Protein AF-A0AAD6WEC2-F1 (afdb_monomer_lite)

Foldseek 3Di:
DDPPDCPPQPDPLSVLLVVQVVVDVCSVVLVVLLLVLLLVVLCVVVVDDPVCSVVSNVVSVVLSSVQSPDPPDPHPCPRPSVVSVVD

Radius of gyration: 14.45 Å; chains: 1; bounding box: 33×34×44 Å

Structure (mmCIF, N/CA/C/O backbone):
data_AF-A0AAD6WEC2-F1
#
_entry.id   AF-A0AAD6WEC2-F1
#
loop_
_atom_site.group_PDB
_atom_site.id
_atom_site.type_symbol
_atom_site.label_atom_id
_atom_site.label_alt_id
_atom_site.label_comp_id
_atom_site.label_asym_id
_atom_site.label_entity_id
_atom_site.label_seq_id
_atom_site.pdbx_PDB_ins_code
_atom_site.Cartn_x
_atom_site.Cartn_y
_atom_site.Cartn_z
_atom_site.occupancy
_atom_site.B_iso_or_equiv
_atom_site.auth_seq_id
_atom_site.auth_comp_id
_atom_site.auth_asym_id
_atom_site.auth_atom_id
_atom_site.pdbx_PDB_model_num
ATOM 1 N N . MET A 1 1 ? -3.454 9.112 30.162 1.00 35.00 1 MET A N 1
ATOM 2 C CA . MET A 1 1 ? -2.435 9.676 29.250 1.00 35.00 1 MET A CA 1
ATOM 3 C C . MET A 1 1 ? -3.166 10.365 28.113 1.00 35.00 1 MET A C 1
ATOM 5 O O . MET A 1 1 ? -3.901 9.704 27.397 1.00 35.00 1 MET A O 1
ATOM 9 N N . CYS A 1 2 ? -3.062 11.690 28.020 1.00 38.28 2 CYS A N 1
ATOM 10 C CA . CYS A 1 2 ? -3.767 12.491 27.020 1.00 38.28 2 CYS A CA 1
ATOM 11 C C . CYS A 1 2 ? -2.910 12.610 25.754 1.00 38.28 2 CYS A C 1
ATOM 13 O O . CYS A 1 2 ? -1.882 13.284 25.785 1.00 38.28 2 CYS A O 1
ATOM 15 N N . PHE A 1 3 ? -3.332 12.002 24.643 1.00 43.22 3 PHE A N 1
ATOM 16 C CA . PHE A 1 3 ? -2.767 12.287 23.321 1.00 43.22 3 PHE A CA 1
ATOM 17 C C . PHE A 1 3 ? -3.336 13.623 22.813 1.00 43.22 3 PHE A C 1
ATOM 19 O O . PHE A 1 3 ? -4.346 13.679 22.119 1.00 43.22 3 PHE A O 1
ATOM 26 N N . ASN A 1 4 ? -2.705 14.728 23.217 1.00 54.00 4 ASN A N 1
ATOM 27 C CA . ASN A 1 4 ? -2.967 16.060 22.674 1.00 54.00 4 ASN A CA 1
ATOM 28 C C . ASN A 1 4 ? -2.060 16.309 21.463 1.00 54.00 4 ASN A C 1
ATOM 30 O O . ASN A 1 4 ? -0.940 16.795 21.578 1.00 54.00 4 ASN A O 1
ATOM 34 N N . SER A 1 5 ? -2.561 15.953 20.287 1.00 44.53 5 SER A N 1
ATOM 35 C CA . SER A 1 5 ? -2.324 16.664 19.027 1.00 44.53 5 SER A CA 1
ATOM 36 C C . SER A 1 5 ? -3.328 16.109 18.028 1.00 44.53 5 SER A C 1
ATOM 38 O O . SER A 1 5 ? -3.177 15.011 17.502 1.00 44.53 5 SER A O 1
ATOM 40 N N . THR A 1 6 ? -4.412 16.846 17.801 1.00 52.69 6 THR A N 1
ATOM 41 C CA . THR A 1 6 ? -5.399 16.534 16.768 1.00 52.69 6 THR A CA 1
ATOM 42 C C . THR A 1 6 ? -4.756 16.741 15.400 1.00 52.69 6 THR A C 1
ATOM 44 O O . THR A 1 6 ? -4.954 17.758 14.735 1.00 52.69 6 THR A O 1
ATOM 47 N N . VAL A 1 7 ? -3.957 15.766 14.960 1.00 58.94 7 VAL A N 1
ATOM 48 C CA . VAL A 1 7 ? -3.568 15.625 13.558 1.00 58.94 7 VAL A CA 1
ATOM 49 C C . VAL A 1 7 ? -4.849 15.279 12.813 1.00 58.94 7 VAL A C 1
ATOM 51 O O . VAL A 1 7 ? -5.193 14.114 12.636 1.00 58.94 7 VAL A O 1
ATOM 54 N N . LYS A 1 8 ? -5.622 16.307 12.443 1.00 56.75 8 LYS A N 1
ATOM 55 C CA . LYS A 1 8 ? -6.779 16.116 11.575 1.00 56.75 8 LYS A CA 1
ATOM 56 C C . LYS A 1 8 ? -6.257 15.475 10.288 1.00 56.75 8 LYS A C 1
ATOM 58 O O . LYS A 1 8 ? -5.358 16.053 9.664 1.00 56.75 8 LYS A O 1
ATOM 63 N N . PRO A 1 9 ? -6.765 14.297 9.903 1.00 58.56 9 PRO A N 1
ATOM 64 C CA . PRO A 1 9 ? -6.333 13.654 8.678 1.00 58.56 9 PRO A CA 1
ATOM 65 C C . PRO A 1 9 ? -6.567 14.611 7.508 1.00 58.56 9 PRO A C 1
ATOM 67 O O . PRO A 1 9 ? -7.672 15.103 7.294 1.00 58.56 9 PRO A O 1
ATOM 70 N N . ARG A 1 10 ? -5.492 14.923 6.775 1.00 69.00 10 ARG A N 1
ATOM 71 C CA . ARG A 1 10 ? -5.534 15.842 5.623 1.00 69.00 10 ARG A CA 1
ATOM 72 C C . ARG A 1 10 ? -6.190 15.204 4.393 1.00 69.00 10 ARG A C 1
ATOM 74 O O . ARG A 1 10 ? -6.466 15.904 3.427 1.00 69.00 10 ARG A O 1
ATOM 81 N N . THR A 1 11 ? -6.420 13.889 4.425 1.00 82.06 11 THR A N 1
ATOM 82 C CA . THR A 1 11 ? -7.020 13.095 3.347 1.00 82.06 11 THR A CA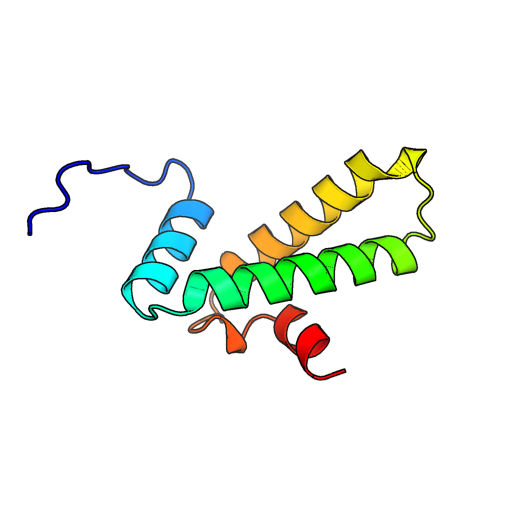 1
ATOM 83 C C . THR A 1 11 ? -7.967 12.041 3.925 1.00 82.06 11 THR A C 1
ATOM 85 O O . THR A 1 11 ? -7.770 11.575 5.049 1.00 82.06 11 THR A O 1
ATOM 88 N N . LEU A 1 12 ? -8.974 11.630 3.146 1.00 85.50 12 LEU A N 1
ATOM 89 C CA . LEU A 1 12 ? -9.923 10.576 3.531 1.00 85.50 12 LEU A CA 1
ATOM 90 C C . LEU A 1 12 ? -9.219 9.234 3.805 1.00 85.50 12 LEU A C 1
ATOM 92 O O . LEU A 1 12 ? -9.558 8.535 4.758 1.00 85.50 12 LEU A O 1
ATOM 96 N N . VAL A 1 13 ? -8.167 8.928 3.037 1.00 87.44 13 VAL A N 1
ATOM 97 C CA . VAL A 1 13 ? -7.307 7.754 3.267 1.00 87.44 13 VAL A CA 1
ATOM 98 C C . VAL A 1 13 ? -6.661 7.827 4.649 1.00 87.44 13 VAL A C 1
ATOM 100 O O . VAL A 1 13 ? -6.693 6.859 5.398 1.00 87.44 13 VAL A O 1
ATOM 103 N N . GLY A 1 14 ? -6.109 8.989 5.017 1.00 87.06 14 GLY A N 1
ATOM 104 C CA . GLY A 1 14 ? -5.487 9.180 6.325 1.00 87.06 14 GL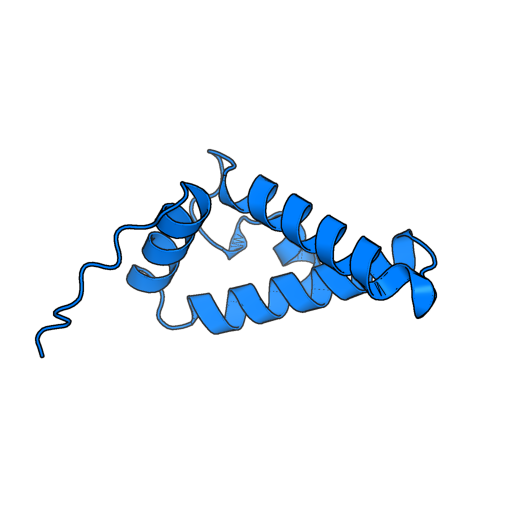Y A CA 1
ATOM 105 C C . GLY A 1 14 ? -6.481 9.024 7.476 1.00 87.06 14 GLY A C 1
ATOM 106 O O . GLY A 1 14 ? -6.120 8.491 8.519 1.00 87.06 14 GLY A O 1
ATOM 107 N N . ALA A 1 15 ? -7.736 9.445 7.287 1.00 89.31 15 ALA A N 1
ATOM 108 C CA . ALA A 1 15 ? -8.788 9.262 8.286 1.00 89.31 15 ALA A CA 1
ATOM 109 C C . ALA A 1 15 ? -9.129 7.781 8.479 1.00 89.31 15 ALA A C 1
ATOM 111 O O . ALA A 1 15 ? -9.220 7.310 9.610 1.00 89.31 15 ALA A O 1
ATOM 112 N N . THR A 1 16 ? -9.253 7.052 7.373 1.00 88.88 16 THR A N 1
ATOM 113 C CA . THR A 1 16 ? -9.556 5.617 7.375 1.00 88.88 16 THR A CA 1
ATOM 114 C C . THR A 1 16 ? -8.414 4.808 7.988 1.00 88.88 16 THR A C 1
ATOM 116 O O . THR A 1 16 ? -8.639 3.955 8.838 1.00 88.88 16 THR A O 1
ATOM 119 N N . PHE A 1 17 ? -7.168 5.156 7.662 1.00 89.00 17 PHE A N 1
ATOM 120 C CA . PHE A 1 17 ? -5.987 4.571 8.290 1.00 89.00 17 PHE A CA 1
ATOM 121 C C . PHE A 1 17 ? -5.962 4.781 9.812 1.00 89.00 17 PHE A C 1
ATOM 123 O O . PHE A 1 17 ? -5.759 3.828 10.559 1.00 89.00 17 PHE A O 1
ATOM 130 N N . LEU A 1 18 ? -6.214 6.008 10.286 1.00 90.31 18 LEU A N 1
ATOM 131 C CA . LEU A 1 18 ? -6.267 6.299 11.723 1.00 90.31 18 LEU A CA 1
ATOM 132 C C . LEU A 1 18 ? -7.382 5.525 12.436 1.00 90.31 18 LEU A C 1
ATOM 134 O O . LEU A 1 18 ? -7.194 5.129 13.583 1.00 90.31 18 LEU A O 1
ATOM 138 N N . LYS A 1 19 ? -8.517 5.290 11.765 1.00 90.25 19 LYS A N 1
ATOM 139 C CA . LYS A 1 19 ? -9.594 4.450 12.298 1.00 90.25 19 LYS A CA 1
ATOM 140 C C . LYS A 1 19 ? -9.102 3.019 12.540 1.00 90.25 19 LYS A C 1
ATOM 142 O O . LYS A 1 19 ? -9.257 2.522 13.648 1.00 90.25 19 LYS A O 1
ATOM 147 N N . PHE A 1 20 ? -8.432 2.401 11.564 1.00 90.62 20 PHE A N 1
ATOM 148 C CA . PHE A 1 20 ? -7.872 1.055 11.742 1.00 90.62 20 PHE A CA 1
ATOM 149 C C . PHE A 1 20 ? -6.827 0.989 12.859 1.00 90.62 20 PHE A C 1
ATOM 151 O O . PHE A 1 20 ? -6.847 0.051 13.651 1.00 90.62 20 PHE A O 1
ATOM 158 N N . LEU A 1 21 ? -5.953 1.997 12.964 1.00 90.88 21 LEU A N 1
ATOM 159 C CA . LEU A 1 21 ? -4.976 2.075 14.055 1.00 90.88 21 LEU A CA 1
ATOM 160 C C . LEU A 1 21 ? -5.629 2.190 15.438 1.00 90.88 21 LEU A C 1
ATOM 162 O O . LEU A 1 21 ? -5.074 1.698 16.412 1.00 90.88 21 LEU A O 1
ATOM 166 N N . ALA A 1 22 ? -6.781 2.855 15.539 1.00 90.00 22 ALA A N 1
ATOM 167 C CA . ALA A 1 22 ? -7.496 3.001 16.803 1.00 90.00 22 ALA A CA 1
ATOM 168 C C . ALA A 1 22 ? -8.223 1.714 17.233 1.00 90.00 22 ALA A C 1
ATOM 170 O O . ALA A 1 22 ? -8.509 1.545 18.416 1.00 90.00 22 ALA A O 1
ATOM 171 N N . GLU A 1 23 ? -8.543 0.831 16.285 1.00 88.62 23 GLU A N 1
ATOM 172 C CA . GLU A 1 23 ? -9.302 -0.403 16.520 1.00 88.62 23 GLU A CA 1
ATOM 173 C C . GLU A 1 23 ? -8.402 -1.635 16.722 1.00 88.62 23 GLU A C 1
ATOM 175 O O . GLU A 1 23 ? -8.852 -2.631 17.291 1.00 88.62 23 GLU A O 1
ATOM 180 N N . ASN A 1 24 ? -7.144 -1.592 16.266 1.00 88.38 24 ASN A N 1
ATOM 181 C CA . ASN A 1 24 ? -6.223 -2.725 16.323 1.00 88.38 24 ASN A CA 1
ATOM 182 C C . ASN A 1 24 ? -4.764 -2.267 16.518 1.00 88.38 24 ASN A C 1
ATOM 184 O O . ASN A 1 24 ? -4.172 -1.659 15.627 1.00 88.38 24 ASN A O 1
ATOM 188 N N . ASP A 1 25 ? -4.158 -2.645 17.647 1.00 91.12 25 ASP A N 1
ATOM 189 C CA . ASP A 1 25 ? -2.768 -2.303 17.994 1.00 91.12 25 ASP A CA 1
ATOM 190 C C . ASP A 1 25 ? -1.736 -2.855 16.991 1.00 91.12 25 ASP A C 1
ATOM 192 O O . ASP A 1 25 ? -0.669 -2.272 16.808 1.00 91.12 25 ASP A O 1
ATOM 196 N N . SER A 1 26 ? -2.055 -3.950 16.295 1.00 92.69 26 SER A N 1
ATOM 197 C CA . SER A 1 26 ? -1.214 -4.552 15.251 1.00 92.69 26 SER A CA 1
ATOM 198 C C . SER A 1 26 ? -1.530 -4.037 13.842 1.00 92.69 26 SER A C 1
ATOM 200 O O . SER A 1 26 ? -0.952 -4.522 12.868 1.00 92.69 26 SER A O 1
ATOM 202 N N . ALA A 1 27 ? -2.434 -3.060 13.691 1.00 93.69 27 ALA A N 1
ATOM 203 C CA . ALA A 1 27 ? -2.851 -2.558 12.381 1.00 93.69 27 ALA A CA 1
ATOM 204 C C . ALA A 1 27 ? -1.689 -1.974 11.569 1.00 93.69 27 ALA A C 1
ATOM 206 O O . ALA A 1 27 ? -1.641 -2.157 10.353 1.00 93.69 27 ALA A O 1
ATOM 207 N N . PHE A 1 28 ? -0.742 -1.294 12.222 1.00 94.06 28 PHE A N 1
ATOM 208 C CA . PHE A 1 28 ? 0.431 -0.753 11.536 1.00 94.06 28 PHE A CA 1
ATOM 209 C C . PHE A 1 28 ? 1.313 -1.866 10.965 1.00 94.06 28 PHE A C 1
ATOM 211 O O . PHE A 1 28 ? 1.639 -1.835 9.779 1.00 94.06 28 PHE A O 1
ATOM 218 N N . ASP A 1 29 ? 1.655 -2.860 11.788 1.00 95.38 29 ASP A N 1
ATOM 219 C CA . ASP A 1 29 ? 2.510 -3.980 11.386 1.00 95.38 29 ASP A CA 1
ATOM 220 C C . ASP A 1 29 ? 1.862 -4.785 10.261 1.00 95.38 29 ASP A C 1
ATOM 222 O O . ASP A 1 29 ? 2.508 -5.126 9.267 1.00 95.38 29 ASP A O 1
ATOM 226 N N . LEU A 1 30 ? 0.555 -5.033 10.377 1.00 94.81 30 LEU A N 1
ATOM 227 C CA . LEU A 1 30 ? -0.188 -5.744 9.352 1.00 94.81 30 LEU A CA 1
ATOM 228 C C . LEU A 1 30 ? -0.223 -4.957 8.037 1.00 94.81 30 LEU A C 1
ATOM 230 O O . LEU A 1 30 ? 0.104 -5.506 6.985 1.00 94.81 30 LEU A O 1
ATOM 234 N N . LEU A 1 31 ? -0.562 -3.666 8.083 1.00 94.75 31 LEU A N 1
ATOM 235 C CA . LEU A 1 31 ? -0.598 -2.827 6.887 1.00 94.75 31 LEU A CA 1
ATOM 236 C C . LEU A 1 31 ? 0.785 -2.702 6.239 1.00 94.75 31 LEU A C 1
ATOM 238 O O . LEU A 1 31 ? 0.884 -2.695 5.011 1.00 94.75 31 LEU A O 1
ATOM 242 N N . TYR A 1 32 ? 1.852 -2.635 7.038 1.00 95.62 32 TYR A N 1
ATOM 243 C CA . TYR A 1 32 ? 3.223 -2.637 6.540 1.00 95.62 32 TYR A CA 1
ATOM 244 C C . TYR A 1 32 ? 3.529 -3.923 5.763 1.00 95.62 32 TYR A C 1
ATOM 246 O O . TYR A 1 32 ? 3.992 -3.849 4.623 1.00 95.62 32 TYR A O 1
ATOM 254 N N . CYS A 1 33 ? 3.200 -5.090 6.325 1.00 96.50 33 CYS A N 1
ATOM 255 C CA . CYS A 1 33 ? 3.366 -6.379 5.655 1.00 96.50 33 CYS A CA 1
ATOM 256 C C . CYS A 1 33 ? 2.575 -6.453 4.339 1.00 96.50 33 CYS A C 1
ATOM 258 O O . CYS A 1 33 ? 3.136 -6.845 3.313 1.00 96.50 33 CYS A O 1
ATOM 260 N N . ILE A 1 34 ? 1.301 -6.035 4.346 1.00 95.81 34 ILE A N 1
ATOM 261 C CA . ILE A 1 34 ? 0.457 -5.982 3.138 1.00 95.81 34 ILE A CA 1
ATOM 262 C C . ILE A 1 34 ? 1.106 -5.083 2.084 1.00 95.81 34 ILE A C 1
ATOM 264 O O . ILE A 1 34 ? 1.282 -5.492 0.940 1.00 95.81 34 ILE A O 1
ATOM 268 N N . THR A 1 35 ? 1.510 -3.873 2.474 1.00 96.88 35 THR A N 1
ATOM 269 C CA . THR A 1 35 ? 2.112 -2.888 1.566 1.00 96.88 35 THR A CA 1
ATOM 270 C C . THR A 1 35 ? 3.412 -3.408 0.961 1.00 96.88 35 THR A C 1
ATOM 272 O O . THR A 1 35 ? 3.648 -3.232 -0.231 1.00 96.88 35 THR A O 1
ATOM 275 N N . PHE A 1 36 ? 4.248 -4.073 1.760 1.00 97.38 36 PHE A N 1
ATOM 276 C CA . PHE A 1 36 ? 5.506 -4.641 1.290 1.00 97.38 36 PHE A CA 1
ATOM 277 C C . PHE A 1 36 ? 5.279 -5.763 0.271 1.00 97.38 36 PHE A C 1
ATOM 279 O O . PHE A 1 36 ? 5.895 -5.761 -0.794 1.00 97.38 36 PHE A O 1
ATOM 286 N N . LYS A 1 37 ? 4.359 -6.693 0.555 1.00 97.44 37 LYS A N 1
ATOM 287 C CA . LYS A 1 37 ? 4.009 -7.769 -0.383 1.00 97.44 37 LYS A CA 1
ATOM 288 C C . LYS A 1 37 ? 3.333 -7.250 -1.647 1.00 97.44 37 LYS A C 1
ATOM 290 O O . LYS A 1 37 ? 3.614 -7.754 -2.730 1.00 97.44 37 LYS A O 1
ATOM 295 N N . LEU A 1 38 ? 2.496 -6.223 -1.529 1.00 97.75 38 LEU A N 1
ATOM 296 C CA . LEU A 1 38 ? 1.911 -5.551 -2.682 1.00 97.75 38 LEU A CA 1
ATOM 297 C C . LEU A 1 38 ? 2.989 -4.887 -3.547 1.00 97.75 38 LEU A C 1
ATOM 299 O O . LEU A 1 38 ? 2.970 -5.031 -4.763 1.00 97.75 38 LEU A O 1
ATOM 303 N N . MET A 1 39 ? 3.960 -4.211 -2.933 1.00 98.00 39 MET A N 1
ATOM 304 C CA . MET A 1 39 ? 5.079 -3.601 -3.654 1.00 98.00 39 MET A CA 1
ATOM 305 C C . MET A 1 39 ? 5.906 -4.638 -4.423 1.00 98.00 39 MET A C 1
ATOM 307 O O . MET A 1 39 ? 6.248 -4.403 -5.580 1.00 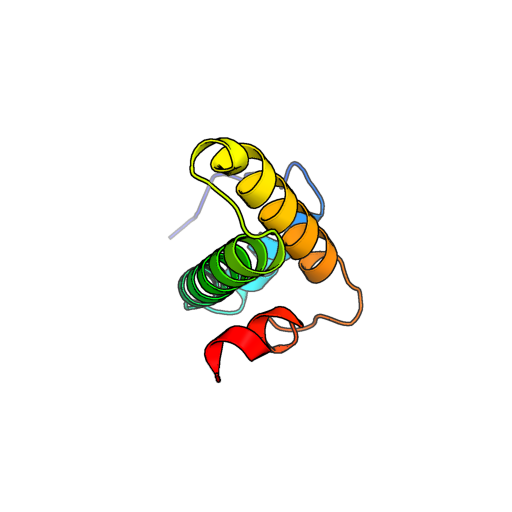98.00 39 MET A O 1
ATOM 311 N N . ASP A 1 40 ? 6.204 -5.780 -3.800 1.00 97.50 40 ASP A N 1
ATOM 312 C CA . ASP A 1 40 ? 6.898 -6.902 -4.445 1.00 97.50 40 ASP A CA 1
ATOM 313 C C . ASP A 1 40 ? 6.080 -7.476 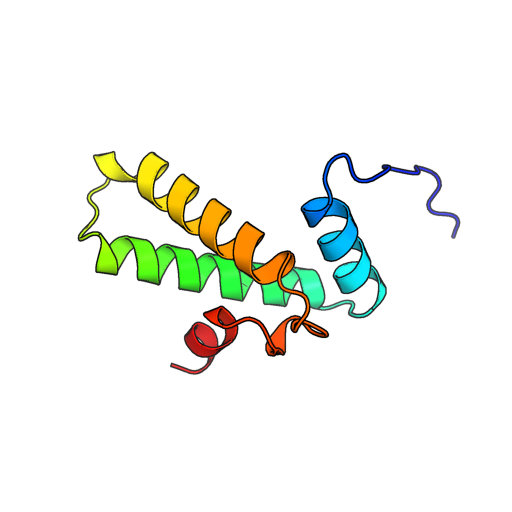-5.616 1.00 97.50 40 ASP A C 1
ATOM 315 O O . ASP A 1 40 ? 6.593 -7.665 -6.720 1.00 97.50 40 ASP A O 1
ATOM 319 N N . HIS A 1 41 ? 4.770 -7.652 -5.424 1.00 97.31 41 HIS A N 1
ATOM 320 C CA . HIS A 1 41 ? 3.860 -8.088 -6.483 1.00 97.31 41 HIS A CA 1
ATOM 321 C C . HIS A 1 41 ? 3.844 -7.122 -7.679 1.00 97.31 41 HIS A C 1
ATOM 323 O O . HIS A 1 41 ? 3.951 -7.560 -8.828 1.00 97.31 41 HIS A O 1
ATOM 329 N N . GLU A 1 42 ? 3.738 -5.815 -7.433 1.00 97.69 42 GLU A N 1
ATOM 330 C CA . GLU A 1 42 ? 3.790 -4.789 -8.480 1.00 97.69 42 GLU A CA 1
ATOM 331 C C . GLU A 1 42 ? 5.146 -4.790 -9.193 1.00 97.69 42 GLU A C 1
ATOM 333 O O . GLU A 1 42 ? 5.198 -4.741 -10.422 1.00 97.69 42 GLU A O 1
ATOM 338 N N . TRP A 1 43 ? 6.246 -4.929 -8.448 1.00 98.31 43 TRP A N 1
ATOM 339 C CA . TRP A 1 43 ? 7.590 -5.026 -9.015 1.00 98.31 43 TRP A CA 1
ATOM 340 C C . TRP A 1 43 ? 7.703 -6.174 -10.025 1.00 98.31 43 TRP A C 1
ATOM 342 O O . TRP A 1 43 ? 8.159 -5.981 -11.156 1.00 98.31 43 TRP A O 1
ATOM 352 N N . LEU A 1 44 ? 7.252 -7.369 -9.638 1.00 97.62 44 LEU A N 1
ATOM 353 C CA . LEU A 1 44 ? 7.286 -8.558 -10.490 1.00 97.62 44 LEU A CA 1
ATOM 354 C C . LEU A 1 44 ? 6.319 -8.444 -11.675 1.00 97.62 44 LEU A C 1
ATOM 356 O O . LEU A 1 44 ? 6.685 -8.783 -12.803 1.00 97.62 44 LEU A O 1
ATOM 360 N N . THR A 1 45 ? 5.113 -7.920 -11.446 1.00 97.06 45 THR A N 1
ATOM 361 C CA . THR A 1 45 ? 4.080 -7.736 -12.480 1.00 97.06 45 THR A CA 1
ATOM 362 C C . THR A 1 45 ? 4.540 -6.768 -13.565 1.00 97.06 45 THR A C 1
ATOM 364 O O . THR A 1 45 ? 4.381 -7.039 -14.756 1.00 97.06 45 THR A O 1
ATOM 367 N N . MET A 1 46 ? 5.174 -5.665 -13.167 1.00 97.38 46 MET A N 1
ATOM 368 C CA . MET A 1 46 ? 5.718 -4.663 -14.083 1.00 97.38 46 MET A CA 1
ATOM 369 C C . MET A 1 46 ? 7.028 -5.111 -14.747 1.00 97.38 46 MET A C 1
ATOM 371 O O . MET A 1 46 ? 7.509 -4.422 -15.645 1.00 97.38 46 MET A O 1
ATOM 375 N N . ARG A 1 47 ? 7.612 -6.245 -14.320 1.00 97.69 47 ARG A N 1
ATOM 376 C CA . ARG A 1 47 ? 8.979 -6.672 -14.676 1.00 97.69 47 ARG A CA 1
ATOM 377 C C . ARG A 1 47 ? 9.984 -5.543 -14.444 1.00 97.69 47 ARG A C 1
ATOM 379 O O . ARG A 1 47 ? 10.824 -5.251 -15.295 1.00 97.69 47 ARG A O 1
ATOM 386 N N . ALA A 1 48 ? 9.829 -4.885 -13.301 1.00 97.88 48 ALA A N 1
ATOM 387 C CA . ALA A 1 48 ? 10.501 -3.643 -12.990 1.00 97.88 48 ALA A CA 1
ATOM 388 C C . ALA A 1 48 ? 12.015 -3.826 -12.870 1.00 97.88 48 ALA A C 1
ATOM 390 O O . ALA A 1 48 ? 12.529 -4.813 -12.333 1.00 97.88 48 ALA A O 1
ATOM 391 N N . SER A 1 49 ? 12.727 -2.814 -13.345 1.00 97.69 49 SER A N 1
ATOM 392 C CA . SER A 1 49 ? 14.133 -2.598 -13.049 1.00 97.69 49 SER A CA 1
ATOM 393 C C . SER A 1 49 ? 14.285 -1.569 -11.929 1.00 97.69 49 SER A C 1
ATOM 395 O O . SER A 1 49 ? 13.332 -0.906 -11.519 1.00 97.69 49 SER A O 1
ATOM 397 N N . TYR A 1 50 ? 15.520 -1.359 -11.476 1.00 96.50 50 TYR A N 1
ATOM 398 C CA . TYR A 1 50 ? 15.833 -0.282 -10.536 1.00 96.50 50 TYR A CA 1
ATOM 399 C C . TYR A 1 50 ? 15.337 1.099 -11.007 1.00 96.50 50 TYR A C 1
ATOM 401 O O . TYR A 1 50 ? 14.868 1.897 -10.196 1.00 96.50 50 TYR A O 1
ATOM 409 N N . MET A 1 51 ? 15.376 1.368 -12.317 1.00 98.25 51 MET A N 1
ATOM 410 C CA . MET A 1 51 ? 14.926 2.648 -12.880 1.00 98.25 51 MET A CA 1
ATOM 411 C C . MET A 1 51 ? 13.424 2.886 -12.677 1.00 98.25 51 MET A C 1
ATOM 413 O O . MET A 1 51 ? 12.979 4.033 -12.619 1.00 98.25 51 MET A O 1
ATOM 417 N N . ASP A 1 52 ? 12.659 1.811 -12.498 1.00 97.75 52 ASP A N 1
ATOM 418 C CA . ASP A 1 52 ? 11.210 1.839 -12.331 1.00 97.75 52 ASP A CA 1
ATOM 419 C C . ASP A 1 52 ? 10.786 1.977 -10.867 1.00 97.75 52 ASP A C 1
ATOM 421 O O . ASP A 1 52 ? 9.590 2.053 -10.587 1.00 97.75 52 ASP A O 1
ATOM 425 N N . PHE A 1 53 ? 11.731 2.076 -9.923 1.00 96.56 53 PHE A N 1
ATOM 426 C CA . PHE A 1 53 ? 11.441 2.147 -8.487 1.00 96.56 53 PHE A CA 1
ATOM 427 C C . PHE A 1 53 ? 10.350 3.177 -8.159 1.00 96.56 53 PHE A C 1
ATOM 429 O O . PHE A 1 53 ? 9.346 2.864 -7.522 1.00 96.56 53 PHE A O 1
ATOM 436 N N . ASN A 1 54 ? 10.481 4.404 -8.672 1.00 97.75 54 ASN A N 1
ATOM 437 C CA . ASN A 1 54 ? 9.491 5.458 -8.438 1.00 97.75 54 ASN A CA 1
ATOM 438 C C . ASN A 1 54 ? 8.117 5.147 -9.052 1.00 97.75 54 ASN A C 1
ATOM 440 O O . ASN A 1 54 ? 7.098 5.616 -8.540 1.00 97.75 54 ASN A O 1
ATOM 444 N N . ALA A 1 55 ? 8.073 4.397 -10.154 1.00 97.88 55 ALA A N 1
ATOM 445 C CA . ALA A 1 55 ? 6.828 3.970 -10.778 1.00 97.88 55 ALA A CA 1
ATOM 446 C C . ALA A 1 55 ? 6.148 2.877 -9.941 1.00 97.88 55 ALA A C 1
ATOM 448 O O . ALA A 1 55 ? 4.961 3.014 -9.644 1.00 97.88 55 ALA A O 1
ATOM 449 N N . VAL A 1 56 ? 6.906 1.877 -9.473 1.00 98.25 56 VAL A N 1
ATOM 450 C CA . VAL A 1 56 ? 6.408 0.812 -8.585 1.00 98.25 56 VAL A CA 1
ATOM 451 C C . VAL A 1 56 ? 5.868 1.401 -7.282 1.00 98.25 56 VAL A C 1
ATOM 453 O O . VAL A 1 56 ? 4.739 1.101 -6.893 1.00 98.25 56 VAL A O 1
ATOM 456 N N . MET A 1 57 ? 6.604 2.323 -6.650 1.00 97.88 57 MET A N 1
ATOM 457 C CA . MET A 1 57 ? 6.151 2.994 -5.424 1.00 97.88 57 MET A CA 1
ATOM 458 C C . MET A 1 57 ? 4.842 3.765 -5.635 1.00 97.88 57 MET A C 1
ATOM 460 O O . MET A 1 57 ? 3.944 3.726 -4.791 1.00 97.88 57 MET A O 1
ATOM 464 N N . LYS A 1 58 ? 4.695 4.455 -6.775 1.00 97.88 58 LYS A N 1
ATOM 465 C CA . LYS A 1 58 ? 3.452 5.162 -7.120 1.00 97.88 58 LYS A CA 1
ATOM 466 C C . LYS A 1 58 ? 2.297 4.199 -7.394 1.00 97.88 58 LYS A C 1
ATOM 468 O O . LYS A 1 58 ? 1.177 4.509 -6.994 1.00 97.88 58 LYS A O 1
ATOM 473 N N . CYS A 1 59 ? 2.548 3.076 -8.065 1.00 97.81 59 CYS A N 1
ATOM 474 C CA . CYS A 1 59 ? 1.526 2.068 -8.346 1.00 97.81 59 CYS A CA 1
ATOM 475 C C . CYS A 1 59 ? 1.024 1.424 -7.049 1.00 97.81 59 CYS A C 1
ATOM 477 O O . CYS A 1 59 ? -0.165 1.504 -6.749 1.00 97.81 59 CYS A O 1
ATOM 479 N N . THR A 1 60 ? 1.958 0.941 -6.224 1.00 97.81 60 THR A N 1
ATOM 480 C CA . THR A 1 60 ? 1.702 0.370 -4.891 1.00 97.81 60 THR A CA 1
ATOM 481 C C . THR A 1 60 ? 0.851 1.312 -4.047 1.00 97.81 60 THR A C 1
ATOM 483 O O . THR A 1 60 ? -0.193 0.926 -3.528 1.00 97.81 60 THR A O 1
ATOM 486 N N . ARG A 1 61 ? 1.253 2.588 -3.955 1.00 96.69 61 ARG A N 1
ATOM 487 C CA . ARG A 1 61 ? 0.511 3.592 -3.188 1.00 96.69 61 ARG A CA 1
ATOM 488 C C . ARG A 1 61 ? -0.913 3.780 -3.712 1.00 96.69 61 ARG A C 1
ATOM 490 O O . A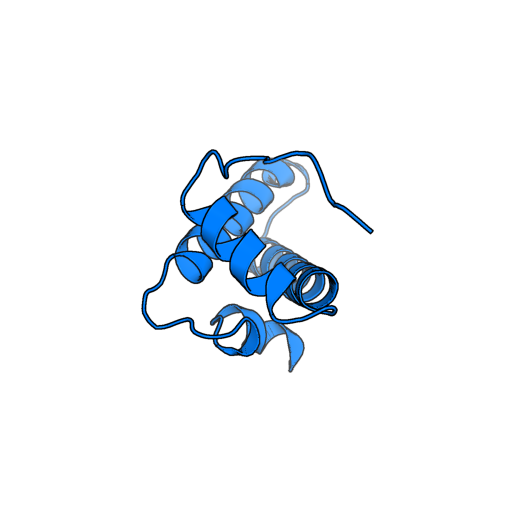RG A 1 61 ? -1.840 3.793 -2.914 1.00 96.69 61 ARG A O 1
ATOM 497 N N . ARG A 1 62 ? -1.097 3.938 -5.027 1.00 96.81 62 ARG A N 1
ATOM 498 C CA . ARG A 1 62 ? -2.428 4.140 -5.630 1.00 96.81 62 ARG A CA 1
ATOM 499 C C . ARG A 1 62 ? -3.341 2.941 -5.409 1.00 96.81 62 ARG A C 1
ATOM 501 O O . ARG A 1 62 ? -4.523 3.124 -5.141 1.00 96.81 62 ARG A O 1
ATOM 508 N N . GLN A 1 63 ? -2.797 1.736 -5.539 1.00 96.69 63 GLN A N 1
ATOM 509 C CA . GLN A 1 63 ? -3.527 0.504 -5.283 1.00 96.69 63 GLN A CA 1
ATOM 510 C C . GLN A 1 63 ? -3.981 0.449 -3.819 1.00 96.69 63 GLN A C 1
ATOM 512 O O . GLN A 1 63 ? -5.169 0.277 -3.566 1.00 96.69 63 GLN A O 1
ATOM 517 N N . LEU A 1 64 ? -3.074 0.698 -2.869 1.00 95.75 64 LEU A N 1
ATOM 518 C CA . LEU A 1 64 ? -3.400 0.694 -1.444 1.00 95.75 64 LEU A CA 1
ATOM 519 C C . LEU A 1 64 ? -4.420 1.780 -1.070 1.00 95.75 64 LEU A C 1
ATOM 521 O O . LEU A 1 64 ? -5.362 1.514 -0.333 1.00 95.75 64 LEU A O 1
ATOM 525 N N . GLU A 1 65 ? -4.264 2.998 -1.598 1.00 94.88 65 GLU A N 1
ATOM 526 C CA . GLU A 1 65 ? -5.228 4.088 -1.400 1.00 94.88 65 GLU A CA 1
ATOM 527 C C . GLU A 1 65 ? -6.619 3.704 -1.923 1.00 94.88 65 GLU A C 1
ATOM 529 O O . GLU A 1 65 ? -7.613 4.008 -1.271 1.00 94.88 65 GLU A O 1
ATOM 534 N N . ARG A 1 66 ? -6.704 3.011 -3.067 1.00 94.94 66 ARG A N 1
ATOM 535 C CA . ARG A 1 66 ? -7.979 2.533 -3.619 1.00 94.94 66 ARG A CA 1
ATOM 536 C C . ARG A 1 66 ? -8.623 1.477 -2.725 1.00 94.94 66 ARG A C 1
ATOM 538 O O . ARG A 1 66 ? -9.826 1.545 -2.504 1.00 94.94 66 ARG A O 1
ATOM 545 N N . GLU A 1 67 ? -7.842 0.520 -2.229 1.00 94.94 67 GLU A N 1
ATOM 546 C CA . GLU A 1 67 ? -8.357 -0.531 -1.346 1.00 94.94 67 GLU A CA 1
ATOM 547 C C . GLU A 1 67 ? -8.832 0.055 -0.010 1.00 94.94 67 GLU A C 1
ATOM 549 O O . GLU A 1 67 ? -9.951 -0.214 0.402 1.00 94.94 67 GLU A O 1
ATOM 554 N N . LEU A 1 68 ? -8.057 0.949 0.612 1.00 91.94 68 LEU A N 1
ATOM 555 C CA . LEU A 1 68 ? -8.433 1.596 1.876 1.00 91.94 68 LEU A CA 1
ATOM 556 C C . LEU A 1 68 ? -9.679 2.487 1.780 1.00 91.94 68 LEU A C 1
ATOM 558 O O . LEU A 1 68 ? -10.298 2.763 2.800 1.00 91.94 68 LEU A O 1
ATOM 562 N N . LEU A 1 69 ? -10.019 2.987 0.592 1.00 91.81 69 LEU A N 1
ATOM 563 C CA . LEU A 1 69 ? -11.213 3.811 0.371 1.00 91.81 69 LEU A CA 1
ATOM 564 C C . LEU A 1 69 ? -12.437 3.002 -0.065 1.00 91.81 69 LEU A C 1
ATOM 566 O O . LEU A 1 69 ? -13.497 3.588 -0.275 1.00 91.81 69 LEU A O 1
ATOM 570 N N . SER A 1 70 ? -12.295 1.691 -0.245 1.00 91.81 70 SER A N 1
ATOM 571 C CA . SER A 1 70 ? -13.395 0.829 -0.658 1.00 91.81 70 SER A CA 1
ATOM 572 C C . SER A 1 70 ? -14.402 0.663 0.482 1.00 91.81 70 SER A C 1
ATOM 574 O O . SER A 1 70 ? -14.023 0.359 1.612 1.00 91.81 70 SER A O 1
ATOM 576 N N . GLU A 1 71 ? -15.690 0.846 0.182 1.00 84.06 71 GLU A N 1
ATOM 577 C CA . GLU A 1 71 ? -16.779 0.799 1.173 1.00 84.06 71 GLU A CA 1
ATOM 578 C C . GLU A 1 71 ? -16.945 -0.589 1.816 1.00 84.06 71 GLU A C 1
ATOM 580 O O . GLU A 1 71 ? -17.412 -0.693 2.948 1.00 84.06 71 GLU A O 1
ATOM 585 N N . ASP A 1 72 ? -16.503 -1.640 1.122 1.00 87.38 72 ASP A N 1
ATOM 586 C CA . ASP A 1 72 ? -16.577 -3.032 1.583 1.00 87.38 72 ASP A CA 1
ATOM 587 C C . ASP A 1 72 ? -15.483 -3.415 2.601 1.00 87.38 72 ASP A C 1
ATOM 589 O O . ASP A 1 72 ? -15.492 -4.528 3.125 1.00 87.38 72 ASP A O 1
ATOM 593 N N . ILE A 1 73 ? -14.528 -2.523 2.894 1.00 88.62 73 ILE A N 1
ATOM 594 C CA . ILE A 1 73 ? -13.401 -2.821 3.789 1.00 88.62 73 ILE A CA 1
ATOM 595 C C . ILE A 1 73 ? -13.743 -2.399 5.214 1.00 88.62 73 ILE A C 1
ATOM 597 O O . ILE A 1 73 ? -13.651 -1.227 5.586 1.00 88.62 73 ILE A O 1
ATOM 601 N N . MET A 1 74 ? -14.106 -3.384 6.034 1.00 86.56 74 MET A N 1
ATOM 602 C CA . MET A 1 74 ? -14.386 -3.185 7.457 1.00 86.56 74 MET A CA 1
ATOM 603 C C . MET A 1 74 ? -13.154 -3.446 8.323 1.00 86.56 74 MET A C 1
ATOM 605 O O . MET A 1 74 ? -13.051 -2.897 9.420 1.00 86.56 74 MET A O 1
ATOM 609 N N . ARG A 1 75 ? -12.217 -4.269 7.841 1.00 89.38 75 ARG A N 1
ATOM 610 C CA . ARG A 1 75 ? -10.977 -4.642 8.524 1.00 89.38 75 ARG A CA 1
ATOM 611 C C . ARG A 1 75 ? -9.808 -4.689 7.543 1.00 89.38 75 ARG A C 1
ATOM 613 O O . ARG A 1 75 ? -9.993 -4.868 6.345 1.00 89.38 75 ARG A O 1
ATOM 620 N N . LEU A 1 76 ? -8.579 -4.610 8.055 1.00 91.12 76 LEU A N 1
ATOM 621 C CA . LEU A 1 76 ? -7.380 -4.752 7.217 1.00 91.12 76 LEU A CA 1
ATOM 622 C C . LEU A 1 76 ? -7.260 -6.142 6.576 1.00 91.12 76 LEU A C 1
ATOM 624 O O . LEU A 1 76 ? -6.642 -6.267 5.522 1.00 91.12 76 LEU A O 1
ATOM 628 N N . GLU A 1 77 ? -7.853 -7.174 7.182 1.00 91.69 77 GLU A N 1
ATOM 629 C CA . GLU A 1 77 ? -7.888 -8.520 6.602 1.00 91.69 77 GLU A CA 1
ATOM 630 C C . GLU A 1 77 ? -8.804 -8.632 5.371 1.00 91.69 77 GLU A C 1
ATOM 632 O O . GLU A 1 77 ? -8.626 -9.544 4.567 1.00 91.69 77 GLU A O 1
ATOM 637 N N . ASP A 1 78 ? -9.736 -7.690 5.190 1.00 92.19 78 ASP A N 1
ATOM 638 C CA . ASP A 1 78 ? -10.650 -7.662 4.041 1.00 92.19 78 ASP A CA 1
ATOM 639 C C . ASP A 1 78 ? -9.987 -7.061 2.790 1.00 92.19 78 ASP A C 1
ATOM 641 O O . ASP A 1 78 ? -10.532 -7.142 1.687 1.00 92.19 78 ASP A O 1
ATOM 645 N N . LEU A 1 79 ? -8.807 -6.441 2.940 1.00 93.38 79 LEU A N 1
ATOM 646 C CA . LEU A 1 79 ? -8.079 -5.850 1.821 1.00 93.38 79 LEU A CA 1
ATOM 647 C C . LEU A 1 79 ? -7.753 -6.933 0.781 1.00 93.38 79 LEU A C 1
ATOM 649 O O . LEU A 1 79 ? -7.167 -7.958 1.137 1.00 93.38 79 LEU A O 1
ATOM 653 N N . PRO A 1 80 ? -8.018 -6.707 -0.519 1.00 94.31 80 PRO A N 1
ATOM 654 C CA . PRO A 1 80 ? -7.639 -7.653 -1.568 1.00 94.31 80 PRO A CA 1
ATOM 655 C C . PRO A 1 80 ? -6.157 -8.054 -1.505 1.00 94.31 80 PRO A C 1
ATOM 657 O O . PRO A 1 80 ? -5.816 -9.227 -1.681 1.00 94.31 80 PRO A O 1
ATOM 660 N N . SER A 1 81 ? -5.280 -7.099 -1.176 1.00 95.31 81 SER A N 1
ATOM 661 C CA . SER A 1 81 ? -3.840 -7.324 -1.026 1.00 95.31 81 SER A CA 1
ATOM 662 C C . SER A 1 81 ? -3.451 -8.166 0.198 1.00 95.31 81 SER A C 1
ATOM 664 O O . SER A 1 81 ? -2.327 -8.662 0.253 1.00 95.31 81 SER A O 1
ATOM 666 N N . TYR A 1 82 ? -4.353 -8.397 1.160 1.00 94.06 82 TYR A N 1
ATOM 667 C CA . TYR A 1 82 ? -4.110 -9.296 2.295 1.00 94.06 82 TYR A CA 1
ATOM 668 C C . TYR A 1 82 ? -3.815 -10.730 1.831 1.00 94.06 82 TYR A C 1
ATOM 670 O O . TYR A 1 82 ? -2.987 -11.425 2.420 1.00 94.06 82 TYR A O 1
ATOM 678 N N . THR A 1 83 ? -4.415 -11.154 0.712 1.00 93.12 83 THR A N 1
ATOM 679 C CA . THR A 1 83 ? -4.185 -12.476 0.100 1.00 93.12 83 THR A CA 1
ATOM 680 C C . THR A 1 83 ? -2.726 -12.728 -0.302 1.00 93.12 83 THR A C 1
ATOM 682 O O . THR A 1 83 ? -2.314 -13.877 -0.442 1.00 93.12 83 THR A O 1
ATOM 685 N N . LEU A 1 84 ? -1.913 -11.674 -0.438 1.00 93.25 84 LEU A N 1
ATOM 686 C CA . LEU A 1 84 ? -0.480 -11.778 -0.723 1.00 93.25 84 LEU A CA 1
ATOM 687 C C . LEU A 1 84 ? 0.355 -12.200 0.500 1.00 93.25 84 LEU A C 1
ATOM 689 O O . LEU A 1 84 ? 1.534 -12.519 0.349 1.00 93.25 84 LEU A O 1
ATOM 693 N N . LEU A 1 85 ?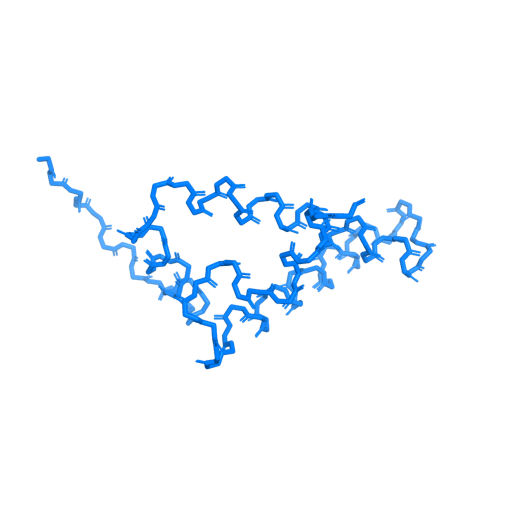 -0.224 -12.188 1.706 1.00 90.12 85 LEU A N 1
ATOM 694 C CA . LEU A 1 85 ? 0.434 -12.639 2.937 1.00 90.12 85 LEU A CA 1
ATOM 695 C C . LEU A 1 85 ? 0.350 -14.154 3.141 1.00 90.12 85 LEU A C 1
ATOM 697 O O . LEU A 1 85 ? 1.210 -14.726 3.804 1.00 90.12 85 LEU A O 1
ATOM 701 N N . THR A 1 86 ? -0.684 -14.800 2.604 1.00 77.38 86 THR A N 1
ATOM 702 C CA . THR A 1 86 ? -0.959 -16.234 2.794 1.00 77.38 86 THR A CA 1
ATOM 703 C C . THR A 1 86 ? -0.383 -17.115 1.686 1.00 77.38 86 THR A C 1
ATOM 705 O O . THR A 1 86 ? -0.642 -18.320 1.660 1.00 77.38 86 THR A O 1
ATOM 708 N N . ARG A 1 87 ? 0.400 -16.525 0.780 1.00 57.88 87 ARG A N 1
ATOM 709 C CA . ARG A 1 87 ? 1.006 -17.169 -0.384 1.00 57.88 87 ARG A CA 1
ATOM 710 C C . ARG A 1 87 ? 2.526 -17.203 -0.270 1.00 57.88 87 ARG A C 1
ATOM 712 O O . ARG A 1 87 ? 3.087 -18.249 -0.658 1.00 57.88 87 ARG A O 1
#

pLDDT: mean 88.25, std 14.9, range [35.0, 98.31]

Organism: NCBI:txid444605

Secondary structure (DSSP, 8-state):
---------SSHHHHHHHHHHHH-TTHHHHHHHHHHHHHHHHHHHTT--GGGHHHHHHHHHHHHHHHHT-TT-SSGGGSGGGGGS--

InterPro domains:
  IPR006816 ELMO domain [PF04727] (11-57)
  IPR006816 ELMO domain [PS51335] (1-68)
  IPR050868 Engulfment and cell motility domain-containing protein [PTHR12771] (8-84)

Sequence (87 aa):
MCFNSTVKPRTLVGATFLKFLAENDSAFDLLYCITFKLMDHEWLTMRASYMDFNAVMKCTRRQLERELLSEDIMRLEDLPSYTLLTR